Protein AF-A0A838ZTN0-F1 (afdb_monomer_lite)

Structure (mmCIF, N/CA/C/O backbone):
data_AF-A0A838ZTN0-F1
#
_entry.id   AF-A0A838ZTN0-F1
#
loop_
_atom_site.group_PDB
_atom_site.id
_atom_site.type_symbol
_atom_site.label_atom_id
_atom_site.label_alt_id
_atom_site.label_comp_id
_atom_site.label_asym_id
_atom_site.label_entity_id
_atom_site.label_seq_id
_atom_site.pdbx_PDB_ins_code
_atom_site.Cartn_x
_atom_site.Cartn_y
_atom_site.Cartn_z
_atom_site.occupancy
_atom_site.B_iso_or_equiv
_atom_site.auth_seq_id
_atom_site.auth_comp_id
_atom_site.auth_asym_id
_atom_site.auth_atom_id
_atom_site.pdbx_PDB_model_num
ATOM 1 N N . MET A 1 1 ? -24.109 1.935 -1.359 1.00 55.88 1 MET A N 1
ATOM 2 C CA . MET A 1 1 ? -22.962 1.153 -0.839 1.00 55.88 1 MET A CA 1
ATOM 3 C C . MET A 1 1 ? -22.358 1.881 0.352 1.00 55.88 1 MET A C 1
ATOM 5 O O . MET A 1 1 ? -22.238 3.098 0.289 1.00 55.88 1 MET A O 1
ATOM 9 N N . ASP A 1 2 ? -22.002 1.155 1.413 1.00 69.94 2 ASP A N 1
ATOM 10 C CA . ASP A 1 2 ? -21.529 1.717 2.686 1.00 69.94 2 ASP A CA 1
ATOM 11 C C . ASP A 1 2 ? -20.109 2.332 2.582 1.00 69.94 2 ASP A C 1
ATOM 13 O O . ASP A 1 2 ? -19.231 1.849 1.853 1.00 69.94 2 ASP A O 1
ATOM 17 N N . LYS A 1 3 ? -19.876 3.422 3.319 1.00 66.94 3 LYS A N 1
ATOM 18 C CA . LYS A 1 3 ? -18.588 4.122 3.455 1.00 66.94 3 LYS A CA 1
ATOM 19 C C . LYS A 1 3 ? -17.537 3.223 4.120 1.00 66.94 3 LYS A C 1
ATOM 21 O O . LYS A 1 3 ? -16.358 3.314 3.775 1.00 66.94 3 LYS A O 1
ATOM 26 N N . THR A 1 4 ? -17.968 2.318 4.998 1.00 78.81 4 THR A N 1
ATOM 27 C CA . THR A 1 4 ? -17.120 1.329 5.686 1.00 78.81 4 THR A CA 1
ATOM 28 C C . THR A 1 4 ? -16.454 0.364 4.707 1.00 78.81 4 THR A C 1
ATOM 30 O O . THR A 1 4 ? -15.251 0.125 4.795 1.00 78.81 4 THR A O 1
ATOM 33 N N . TYR A 1 5 ? -17.208 -0.118 3.714 1.00 82.12 5 TYR A N 1
ATOM 34 C CA . TYR A 1 5 ? -16.718 -1.058 2.703 1.00 82.12 5 TYR A CA 1
ATOM 35 C C . TYR A 1 5 ? -15.591 -0.460 1.848 1.00 82.12 5 TYR A C 1
ATOM 37 O O . TYR A 1 5 ? -14.536 -1.065 1.663 1.00 82.12 5 TYR A O 1
ATOM 45 N N . HIS A 1 6 ? -15.768 0.780 1.386 1.00 82.81 6 HIS A N 1
ATOM 46 C CA . HIS A 1 6 ? -14.744 1.470 0.598 1.00 82.81 6 HIS A CA 1
ATOM 47 C C . HIS A 1 6 ? -13.464 1.721 1.401 1.00 82.81 6 HIS A C 1
ATOM 49 O O . HIS A 1 6 ? -12.368 1.567 0.867 1.00 82.81 6 HIS A O 1
ATOM 55 N N . ASN A 1 7 ? -13.601 2.074 2.681 1.00 87.94 7 ASN A N 1
ATOM 56 C CA . ASN A 1 7 ? -12.460 2.277 3.569 1.00 87.94 7 ASN A CA 1
ATOM 57 C C . ASN A 1 7 ? -11.675 0.973 3.787 1.00 87.94 7 ASN A C 1
ATOM 59 O O . ASN A 1 7 ? -10.447 0.980 3.770 1.00 87.94 7 ASN A O 1
ATOM 63 N N . HIS A 1 8 ? -12.376 -0.154 3.926 1.00 92.06 8 HIS A N 1
ATOM 64 C CA . HIS A 1 8 ? -11.753 -1.469 4.052 1.00 92.06 8 HIS A CA 1
ATOM 65 C C . HIS A 1 8 ? -10.897 -1.806 2.817 1.00 92.06 8 HIS A C 1
ATOM 67 O O . HIS A 1 8 ? -9.727 -2.162 2.956 1.00 92.06 8 HIS A O 1
ATOM 73 N N . ILE A 1 9 ? -11.426 -1.597 1.605 1.00 94.06 9 ILE A N 1
ATOM 74 C CA . ILE A 1 9 ? -10.667 -1.797 0.358 1.00 94.06 9 ILE A CA 1
ATOM 75 C C . ILE A 1 9 ? -9.417 -0.910 0.321 1.00 94.06 9 ILE A C 1
ATOM 77 O O . ILE A 1 9 ? -8.335 -1.399 -0.000 1.00 94.06 9 ILE A O 1
ATOM 81 N N . GLN A 1 10 ? -9.544 0.375 0.668 1.00 94.62 10 GLN A N 1
ATOM 82 C CA . GLN A 1 10 ? -8.412 1.311 0.676 1.00 94.62 10 GLN A CA 1
ATOM 83 C C . GLN A 1 10 ? -7.310 0.881 1.647 1.00 94.62 10 GLN A C 1
ATOM 85 O O . GLN A 1 10 ? -6.129 0.978 1.317 1.00 94.62 10 GLN A O 1
ATOM 90 N N . ILE A 1 11 ? -7.685 0.388 2.829 1.00 96.75 11 ILE A N 1
ATOM 91 C CA . ILE A 1 11 ? -6.730 -0.116 3.818 1.00 96.75 11 ILE A CA 1
ATOM 92 C C . ILE A 1 11 ? -6.005 -1.346 3.277 1.00 96.75 11 ILE A C 1
ATOM 94 O O . ILE A 1 11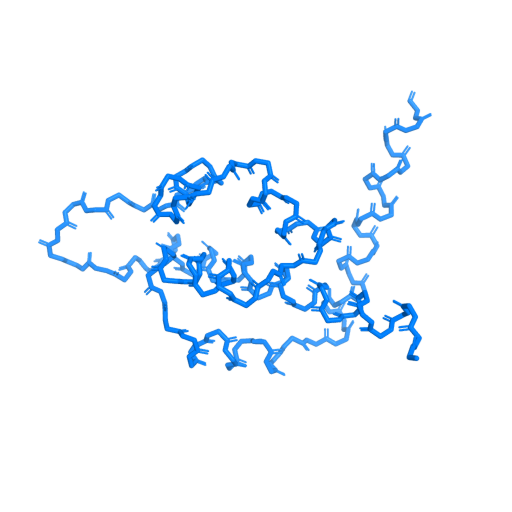 ? -4.777 -1.385 3.342 1.00 96.75 11 ILE A O 1
ATOM 98 N N . LYS A 1 12 ? -6.725 -2.306 2.683 1.00 97.38 12 LYS A N 1
ATOM 99 C CA . LYS A 1 12 ? -6.091 -3.478 2.064 1.00 97.38 12 LYS A CA 1
ATOM 100 C C . LYS A 1 12 ? -5.096 -3.071 0.978 1.00 97.38 12 LYS A C 1
ATOM 102 O O . LYS A 1 12 ? -3.963 -3.531 1.013 1.00 97.38 12 LYS A O 1
ATOM 107 N N . VAL A 1 13 ? -5.471 -2.146 0.087 1.00 97.56 13 VAL A N 1
ATOM 108 C CA . VAL A 1 13 ? -4.556 -1.603 -0.936 1.00 97.56 13 VAL A CA 1
ATOM 109 C C . VAL A 1 13 ? -3.302 -1.009 -0.288 1.00 97.56 13 VAL A C 1
ATOM 111 O O . VAL A 1 13 ? -2.188 -1.347 -0.681 1.00 97.56 13 VAL A O 1
ATOM 114 N N . ALA A 1 14 ? -3.460 -0.165 0.734 1.00 97.31 14 ALA A N 1
ATOM 115 C CA . ALA A 1 14 ? -2.331 0.454 1.423 1.00 97.31 14 ALA A CA 1
ATOM 116 C C . ALA A 1 14 ? -1.412 -0.577 2.103 1.00 97.31 14 ALA A C 1
ATOM 118 O O . ALA A 1 14 ? -0.190 -0.428 2.062 1.00 97.31 14 ALA A O 1
ATOM 119 N N . ILE A 1 15 ? -1.976 -1.622 2.715 1.00 98.00 15 ILE A N 1
ATOM 120 C CA . ILE A 1 15 ? -1.211 -2.719 3.327 1.00 98.00 15 ILE A CA 1
ATOM 121 C C . ILE A 1 15 ? -0.436 -3.487 2.254 1.00 98.00 15 ILE A C 1
ATOM 123 O O . ILE A 1 15 ? 0.772 -3.670 2.404 1.00 98.00 15 ILE A O 1
ATOM 127 N N . THR A 1 16 ? -1.088 -3.878 1.159 1.00 98.12 16 THR A N 1
ATOM 128 C CA . THR A 1 16 ? -0.448 -4.598 0.050 1.00 98.12 16 THR A CA 1
ATOM 129 C C . THR A 1 16 ? 0.730 -3.815 -0.519 1.00 98.12 16 THR A C 1
ATOM 131 O O . THR A 1 16 ? 1.825 -4.356 -0.638 1.00 98.12 16 THR A O 1
ATOM 134 N N . LEU A 1 17 ? 0.552 -2.520 -0.788 1.00 96.62 17 LEU A N 1
ATOM 135 C CA . LEU A 1 17 ? 1.630 -1.670 -1.301 1.00 96.62 17 LEU A CA 1
ATOM 136 C C . LEU A 1 17 ? 2.800 -1.541 -0.315 1.00 96.62 17 LEU A C 1
ATOM 138 O O . LEU A 1 17 ? 3.957 -1.509 -0.731 1.00 96.62 17 LEU A O 1
ATOM 142 N N . LYS A 1 18 ? 2.531 -1.510 0.997 1.00 95.25 18 LYS A N 1
ATOM 143 C CA . LYS A 1 18 ? 3.588 -1.528 2.022 1.00 95.25 18 LYS A CA 1
ATOM 144 C C . LYS A 1 18 ? 4.353 -2.849 2.053 1.00 95.25 18 LYS A C 1
ATOM 146 O O . LYS A 1 18 ? 5.567 -2.811 2.242 1.00 95.25 18 LYS A O 1
ATOM 151 N N . LYS A 1 19 ? 3.670 -3.984 1.868 1.00 95.44 19 LYS A N 1
ATOM 152 C CA . LYS A 1 19 ? 4.305 -5.308 1.777 1.00 95.44 19 LYS A CA 1
ATOM 153 C C . LYS A 1 19 ? 5.199 -5.402 0.543 1.00 95.44 19 LYS A C 1
ATOM 155 O O . LYS A 1 19 ? 6.384 -5.659 0.704 1.00 95.44 19 LYS A O 1
ATOM 160 N N . LEU A 1 20 ? 4.685 -5.035 -0.633 1.00 93.75 20 LEU A N 1
ATOM 161 C CA . LEU A 1 20 ? 5.464 -4.971 -1.877 1.00 93.75 20 LEU A CA 1
ATOM 162 C C . LEU A 1 20 ? 6.694 -4.062 -1.743 1.00 93.75 20 LEU A C 1
ATOM 164 O O . LEU A 1 20 ? 7.798 -4.430 -2.129 1.00 93.75 20 LEU A O 1
ATOM 168 N N . LEU A 1 21 ? 6.541 -2.887 -1.125 1.00 92.00 21 LEU A N 1
ATOM 169 C CA . LEU A 1 21 ? 7.675 -2.004 -0.843 1.00 92.00 21 LEU A CA 1
ATOM 170 C C . LEU A 1 21 ? 8.693 -2.639 0.120 1.00 92.00 21 LEU A C 1
ATOM 172 O O . LEU A 1 21 ? 9.888 -2.377 0.008 1.00 92.00 21 LEU A O 1
ATOM 176 N N . SER A 1 22 ? 8.242 -3.432 1.093 1.00 89.38 22 SER A N 1
ATOM 177 C CA . SER A 1 22 ? 9.137 -4.167 1.991 1.00 89.38 22 SER A CA 1
ATOM 178 C C . SER A 1 22 ? 9.884 -5.277 1.253 1.00 89.38 22 SER A C 1
ATOM 180 O O . SER A 1 22 ? 11.084 -5.424 1.458 1.00 89.38 22 SER A O 1
ATOM 182 N N . GLU A 1 23 ? 9.204 -6.004 0.369 1.00 85.69 23 GLU A N 1
ATOM 183 C CA . GLU A 1 23 ? 9.793 -7.069 -0.449 1.00 85.69 23 GLU A CA 1
ATOM 184 C C . GLU A 1 23 ? 10.802 -6.520 -1.460 1.00 85.69 23 GLU A C 1
ATOM 186 O O . GLU A 1 23 ? 11.906 -7.046 -1.556 1.00 85.69 23 GLU A O 1
ATOM 191 N N . ASN A 1 24 ? 10.505 -5.396 -2.123 1.00 80.50 24 ASN A N 1
ATOM 192 C CA . ASN A 1 24 ? 11.463 -4.716 -3.006 1.00 80.50 24 ASN A CA 1
ATOM 193 C C . ASN A 1 24 ? 12.763 -4.338 -2.268 1.00 80.50 24 ASN A C 1
ATOM 195 O O . ASN A 1 24 ? 13.846 -4.362 -2.850 1.00 80.50 24 ASN A O 1
ATOM 199 N N . LYS A 1 25 ? 12.672 -4.002 -0.972 1.00 71.75 25 LYS A N 1
ATOM 200 C CA . LYS A 1 25 ? 13.841 -3.651 -0.150 1.00 71.75 25 LYS A CA 1
ATOM 201 C C . LYS A 1 25 ? 14.702 -4.856 0.212 1.00 71.75 25 LYS A C 1
ATOM 203 O O . LYS A 1 25 ? 15.903 -4.668 0.399 1.00 71.75 25 LYS A O 1
ATOM 208 N N . THR A 1 26 ? 14.112 -6.040 0.369 1.00 68.50 26 THR A N 1
ATOM 209 C CA . THR A 1 26 ? 14.830 -7.262 0.766 1.00 68.50 26 THR A CA 1
ATOM 210 C C . THR A 1 26 ? 15.289 -8.083 -0.436 1.00 68.50 26 THR A C 1
ATOM 212 O O . THR A 1 26 ? 16.343 -8.710 -0.370 1.00 68.50 26 THR A O 1
ATOM 215 N N . HIS A 1 27 ? 14.543 -8.038 -1.541 1.00 65.25 27 HIS A N 1
ATOM 216 C CA . HIS A 1 27 ? 14.800 -8.776 -2.775 1.00 65.25 27 HIS A CA 1
ATOM 217 C C . HIS A 1 27 ? 14.513 -7.872 -3.987 1.00 65.25 27 HIS A C 1
ATOM 219 O O . HIS A 1 27 ? 13.397 -7.873 -4.508 1.00 65.25 27 HIS A O 1
ATOM 225 N N . PRO A 1 28 ? 15.486 -7.060 -4.438 1.00 61.34 28 PRO A N 1
ATOM 226 C CA . PRO A 1 28 ? 15.286 -6.210 -5.603 1.00 61.34 28 PRO A CA 1
ATOM 227 C C . PRO A 1 28 ? 15.071 -7.070 -6.855 1.00 61.34 28 PRO A C 1
ATOM 229 O O . PRO A 1 28 ? 15.953 -7.818 -7.278 1.00 61.34 28 PRO A O 1
ATOM 232 N N . VAL A 1 29 ? 13.884 -6.959 -7.451 1.00 56.38 29 VAL A N 1
ATOM 233 C CA . VAL A 1 29 ? 13.518 -7.620 -8.710 1.00 56.38 29 VAL A CA 1
ATOM 234 C C . VAL A 1 29 ? 14.159 -6.840 -9.862 1.00 56.38 29 VAL A C 1
ATOM 236 O O . VAL A 1 29 ? 13.504 -5.996 -10.456 1.00 56.38 29 VAL A O 1
ATOM 239 N N . ASN A 1 30 ? 15.469 -7.012 -10.080 1.00 53.25 30 ASN A N 1
ATOM 240 C CA . ASN A 1 30 ? 16.214 -6.737 -11.326 1.00 53.25 30 ASN A CA 1
ATOM 241 C C . ASN A 1 30 ? 17.719 -6.873 -11.052 1.00 53.25 30 ASN A C 1
ATOM 243 O O . ASN A 1 30 ? 18.366 -5.951 -10.566 1.00 53.25 30 ASN A O 1
ATOM 247 N N . THR A 1 31 ? 18.285 -8.041 -11.354 1.00 51.09 31 THR A N 1
ATOM 248 C CA . THR A 1 31 ? 19.670 -8.397 -11.005 1.00 51.09 31 THR A CA 1
ATOM 249 C C . THR A 1 31 ? 20.723 -8.024 -12.052 1.00 51.09 31 THR A C 1
ATOM 251 O O . THR A 1 31 ? 21.872 -8.400 -11.864 1.00 51.09 31 THR A O 1
ATOM 254 N N . ASN A 1 32 ? 20.390 -7.287 -13.121 1.00 49.09 32 ASN A N 1
ATOM 255 C CA . ASN A 1 32 ? 21.347 -7.019 -14.213 1.00 49.09 32 ASN A CA 1
ATOM 256 C C . ASN A 1 32 ? 21.558 -5.543 -14.588 1.00 49.09 32 ASN A C 1
ATOM 258 O O . ASN A 1 32 ? 22.451 -5.268 -15.377 1.00 49.09 32 ASN A O 1
ATOM 262 N N . ASP A 1 33 ? 20.817 -4.602 -14.003 1.00 44.97 33 ASP A N 1
ATOM 263 C CA . ASP A 1 33 ? 21.095 -3.168 -14.126 1.00 44.97 33 ASP A CA 1
ATOM 264 C C . ASP A 1 33 ? 21.108 -2.579 -12.716 1.00 44.97 33 ASP A C 1
ATOM 266 O O . ASP A 1 33 ? 20.253 -2.922 -11.901 1.00 44.97 33 ASP A O 1
ATOM 270 N N . GLU A 1 34 ? 22.015 -1.649 -12.433 1.00 45.75 34 GLU A N 1
ATOM 271 C CA . GLU A 1 34 ? 22.057 -0.816 -11.222 1.00 45.75 34 GLU A CA 1
ATOM 272 C C . GLU A 1 34 ? 20.831 0.124 -11.100 1.00 45.75 34 GLU A C 1
ATOM 274 O O . GLU A 1 34 ? 20.948 1.313 -10.808 1.00 45.75 34 GLU A O 1
ATOM 279 N N . LYS A 1 35 ? 19.612 -0.370 -11.326 1.00 47.09 35 LYS A N 1
ATOM 280 C CA . LYS A 1 35 ? 18.370 0.389 -11.174 1.00 47.09 35 LYS A CA 1
ATOM 281 C C . LYS A 1 35 ? 17.898 0.294 -9.733 1.00 47.09 35 LYS A C 1
ATOM 283 O O . LYS A 1 35 ? 17.002 -0.455 -9.366 1.00 47.09 35 LYS A O 1
ATOM 288 N N . GLU A 1 36 ? 18.623 1.055 -8.924 1.00 53.31 36 GLU A N 1
ATOM 289 C CA . GLU A 1 36 ? 18.188 1.772 -7.734 1.00 53.31 36 GLU A CA 1
ATOM 290 C C . GLU A 1 36 ? 16.947 1.204 -7.016 1.00 53.31 36 GLU A C 1
ATOM 292 O O . GLU A 1 36 ? 15.808 1.488 -7.378 1.00 53.31 36 GLU A O 1
ATOM 297 N N . VAL A 1 37 ? 17.168 0.477 -5.914 1.00 57.34 37 VAL A N 1
ATOM 298 C CA . VAL A 1 37 ? 16.098 0.091 -4.977 1.00 57.34 37 VAL A CA 1
ATOM 299 C C . VAL A 1 37 ? 15.222 1.317 -4.684 1.00 57.34 37 VAL A C 1
ATOM 301 O O . VAL A 1 37 ? 15.715 2.340 -4.177 1.00 57.34 37 VAL A O 1
ATOM 304 N N . LEU A 1 38 ? 13.920 1.232 -4.975 1.00 60.97 38 LEU A N 1
ATOM 305 C CA . LEU A 1 38 ? 12.975 2.323 -4.735 1.00 60.97 38 LEU A CA 1
ATOM 306 C C . LEU A 1 38 ? 12.664 2.396 -3.238 1.00 60.97 38 LEU A C 1
ATOM 308 O O . LEU A 1 38 ? 11.649 1.922 -2.736 1.00 60.97 38 LEU A O 1
ATOM 312 N N . LYS A 1 39 ? 13.586 2.993 -2.481 1.00 65.06 39 LYS A N 1
ATOM 313 C CA . LYS A 1 39 ? 13.528 3.012 -1.011 1.00 65.06 39 LYS A CA 1
ATOM 314 C C . LYS A 1 39 ? 12.567 4.063 -0.441 1.00 65.06 39 LYS A C 1
ATOM 316 O O . LYS A 1 39 ? 12.278 4.011 0.756 1.00 65.06 39 LYS A O 1
ATOM 321 N N . SER A 1 40 ? 12.086 5.014 -1.248 1.00 81.19 40 SER A N 1
ATOM 322 C CA . SER A 1 40 ? 11.292 6.160 -0.782 1.00 81.19 40 SER A CA 1
ATOM 323 C C . SER A 1 40 ? 10.071 6.442 -1.662 1.00 81.19 40 SER A C 1
ATOM 325 O O . SER A 1 40 ? 10.063 6.147 -2.854 1.00 81.19 40 SER A O 1
ATOM 327 N N . TYR A 1 41 ? 9.050 7.086 -1.082 1.00 90.31 41 TYR A N 1
ATOM 328 C CA . TYR A 1 41 ? 7.866 7.540 -1.825 1.00 90.31 41 TYR A CA 1
ATOM 329 C C . TYR A 1 41 ? 8.198 8.531 -2.944 1.00 90.31 41 TYR A C 1
ATOM 331 O O . TYR A 1 41 ? 7.441 8.620 -3.898 1.00 90.31 41 TYR A O 1
ATOM 339 N N . GLU A 1 42 ? 9.317 9.256 -2.839 1.00 90.56 42 GLU A N 1
ATOM 340 C CA . GLU A 1 42 ? 9.810 10.131 -3.910 1.00 90.56 42 GLU A CA 1
ATOM 341 C C . GLU A 1 42 ? 10.218 9.317 -5.138 1.00 90.56 42 GLU A C 1
ATOM 343 O O . GLU A 1 42 ? 9.759 9.583 -6.239 1.00 90.56 42 GLU A O 1
ATOM 348 N N . LYS A 1 43 ? 11.024 8.271 -4.938 1.00 89.00 43 LYS A N 1
ATOM 349 C CA . LYS A 1 43 ? 11.507 7.429 -6.035 1.00 89.00 43 LYS A CA 1
ATOM 350 C C . LYS A 1 43 ? 10.369 6.679 -6.725 1.00 89.00 43 LYS A C 1
ATOM 352 O O . LYS A 1 43 ? 10.330 6.622 -7.946 1.00 89.00 43 LYS A O 1
ATOM 357 N N . ILE A 1 44 ? 9.407 6.177 -5.946 1.00 91.75 44 ILE A N 1
ATOM 358 C CA . ILE A 1 44 ? 8.182 5.562 -6.484 1.00 91.75 44 ILE A CA 1
ATOM 359 C C . ILE A 1 44 ? 7.380 6.586 -7.290 1.00 91.75 44 ILE A C 1
ATOM 361 O O . ILE A 1 44 ? 6.882 6.264 -8.359 1.00 91.75 44 ILE A O 1
ATOM 365 N N . ALA A 1 45 ? 7.252 7.814 -6.785 1.00 93.19 45 ALA A N 1
ATOM 366 C CA . ALA A 1 45 ? 6.520 8.871 -7.468 1.00 93.19 45 ALA A CA 1
ATOM 367 C C . ALA A 1 45 ? 7.160 9.228 -8.815 1.00 93.19 45 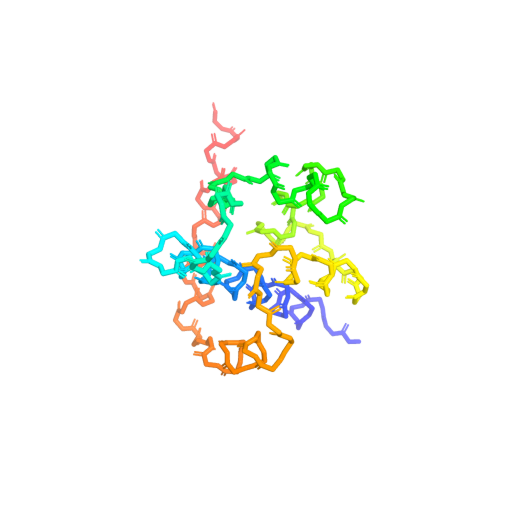ALA A C 1
ATOM 369 O O . ALA A 1 45 ? 6.446 9.305 -9.806 1.00 93.19 45 ALA A O 1
ATOM 370 N N . ILE A 1 46 ? 8.488 9.357 -8.864 1.00 92.94 46 ILE A N 1
ATOM 371 C CA . ILE A 1 46 ? 9.232 9.599 -10.108 1.00 92.94 46 ILE A CA 1
ATOM 372 C C . ILE A 1 46 ? 9.036 8.438 -11.091 1.00 92.94 46 ILE A C 1
ATOM 374 O O . ILE A 1 46 ? 8.682 8.670 -12.241 1.00 92.94 46 ILE A O 1
ATOM 378 N N . ALA A 1 47 ? 9.217 7.193 -10.640 1.00 90.56 47 ALA A N 1
ATOM 379 C CA . ALA A 1 47 ? 9.095 6.014 -11.498 1.00 90.56 47 ALA A CA 1
ATOM 380 C C . ALA A 1 47 ? 7.663 5.780 -12.017 1.00 90.56 47 ALA A C 1
ATOM 382 O O . ALA A 1 47 ? 7.489 5.265 -13.115 1.00 90.56 47 ALA A O 1
ATOM 383 N N . ALA A 1 48 ? 6.645 6.165 -11.243 1.00 92.75 48 ALA A N 1
ATOM 384 C CA . ALA A 1 48 ? 5.236 6.023 -11.609 1.00 92.75 48 ALA A CA 1
ATOM 385 C C . ALA A 1 48 ? 4.649 7.254 -12.331 1.00 92.75 48 ALA A C 1
ATOM 387 O O . ALA A 1 48 ? 3.452 7.253 -12.616 1.00 92.75 48 ALA A O 1
ATOM 388 N N . ASP A 1 49 ? 5.443 8.307 -12.567 1.00 94.44 49 ASP A N 1
ATOM 389 C CA . ASP A 1 49 ? 4.987 9.619 -13.058 1.00 94.44 49 ASP A CA 1
ATOM 390 C C . ASP A 1 49 ? 3.820 10.205 -12.229 1.00 94.44 49 ASP A C 1
ATOM 392 O O . ASP A 1 49 ? 2.755 10.595 -12.712 1.00 94.44 49 ASP A O 1
ATOM 396 N N . LEU A 1 50 ? 4.000 10.219 -10.906 1.00 95.25 50 LEU A N 1
ATOM 397 C CA . LEU A 1 50 ? 3.021 10.695 -9.933 1.00 95.25 50 LEU A CA 1
ATOM 398 C C . LEU A 1 50 ? 3.598 11.798 -9.049 1.00 95.25 50 LEU A C 1
ATOM 400 O O . LEU A 1 50 ? 4.799 11.931 -8.839 1.00 95.25 50 LEU A O 1
ATOM 404 N N . ARG A 1 51 ? 2.708 12.557 -8.405 1.00 95.81 51 ARG A N 1
ATOM 405 C CA . ARG A 1 51 ? 3.105 13.420 -7.288 1.00 95.81 51 ARG A CA 1
ATOM 406 C C . ARG A 1 51 ? 3.382 12.562 -6.056 1.00 95.81 51 ARG A C 1
ATOM 408 O O . ARG A 1 51 ? 2.556 11.731 -5.674 1.00 95.81 51 ARG A O 1
ATOM 415 N N . LYS A 1 52 ? 4.462 12.854 -5.330 1.00 94.56 52 LYS A N 1
ATOM 416 C CA . LYS A 1 52 ? 4.768 12.206 -4.041 1.00 94.56 52 LYS A CA 1
ATOM 417 C C . LYS A 1 52 ? 3.625 12.260 -3.033 1.00 94.56 52 LYS A C 1
ATOM 419 O O . LYS A 1 52 ? 3.411 11.294 -2.306 1.00 94.56 52 LYS A O 1
ATOM 424 N N . ALA A 1 53 ? 2.882 13.368 -2.989 1.00 94.81 53 ALA A N 1
ATOM 425 C CA . ALA A 1 53 ? 1.714 13.496 -2.121 1.00 94.81 53 ALA A CA 1
ATOM 426 C C . ALA A 1 53 ? 0.660 12.419 -2.428 1.00 94.81 53 ALA A C 1
ATOM 428 O O . ALA A 1 53 ? 0.152 11.786 -1.509 1.00 94.81 53 ALA A O 1
ATOM 429 N N . THR A 1 54 ? 0.413 12.141 -3.713 1.00 95.75 54 THR A N 1
ATOM 430 C CA . THR A 1 54 ? -0.506 11.088 -4.161 1.00 95.75 54 THR A CA 1
ATOM 431 C C . THR A 1 54 ? -0.033 9.709 -3.713 1.00 95.75 54 THR A C 1
ATOM 433 O O . THR A 1 54 ? -0.820 8.961 -3.135 1.00 95.75 54 THR A O 1
ATOM 436 N N . VAL A 1 55 ? 1.251 9.390 -3.907 1.00 95.56 55 VAL A N 1
ATOM 437 C CA . VAL A 1 55 ? 1.838 8.123 -3.436 1.00 95.56 55 VAL A CA 1
ATOM 438 C C . VAL A 1 55 ? 1.690 8.003 -1.920 1.00 95.56 55 VAL A C 1
ATOM 440 O O . VAL A 1 55 ? 1.160 7.012 -1.422 1.00 95.56 55 VAL A O 1
ATOM 443 N N . ASN A 1 56 ? 2.076 9.039 -1.175 1.00 95.06 56 ASN A N 1
ATOM 444 C CA . ASN A 1 56 ? 1.948 9.057 0.277 1.00 95.06 56 ASN A CA 1
ATOM 445 C C . ASN A 1 56 ? 0.494 8.860 0.733 1.00 95.06 56 ASN A C 1
ATOM 447 O O . ASN A 1 56 ? 0.245 8.093 1.661 1.00 95.06 56 ASN A O 1
ATOM 451 N N . ASP A 1 57 ? -0.472 9.517 0.099 1.00 95.69 57 ASP A N 1
ATOM 452 C CA . ASP A 1 57 ? -1.878 9.389 0.473 1.00 95.69 57 ASP A CA 1
ATOM 453 C C . ASP A 1 57 ? -2.436 7.993 0.207 1.00 95.69 57 ASP A C 1
ATOM 455 O O . ASP A 1 57 ? -3.166 7.465 1.049 1.00 95.69 57 ASP A O 1
ATOM 459 N N . ILE A 1 58 ? -2.049 7.360 -0.899 1.00 96.38 58 ILE A N 1
ATOM 460 C CA . ILE A 1 58 ? -2.447 5.983 -1.214 1.00 96.38 58 ILE A CA 1
ATOM 461 C C . ILE A 1 58 ? -1.837 5.010 -0.197 1.00 96.38 58 ILE A C 1
ATOM 463 O O . ILE A 1 58 ? -2.562 4.221 0.408 1.00 96.38 58 ILE A O 1
ATOM 467 N N . PHE A 1 59 ? -0.535 5.124 0.089 1.00 95.56 59 PHE A N 1
ATOM 468 C CA . PHE A 1 59 ? 0.148 4.291 1.089 1.00 95.56 59 PHE A CA 1
ATOM 469 C C . PHE A 1 59 ? -0.377 4.499 2.521 1.00 95.56 59 PHE A C 1
ATOM 471 O O . PHE A 1 59 ? -0.136 3.669 3.398 1.00 95.56 59 PHE A O 1
ATOM 478 N N . ASN A 1 60 ? -1.098 5.588 2.795 1.00 94.31 60 ASN A N 1
ATOM 479 C CA . ASN A 1 60 ? -1.733 5.843 4.091 1.00 94.31 60 ASN A CA 1
ATOM 480 C C . ASN A 1 60 ? -3.265 5.684 4.067 1.00 94.31 60 ASN A C 1
ATOM 482 O O . ASN A 1 60 ? -3.922 5.988 5.066 1.00 94.31 60 ASN A O 1
ATOM 486 N N . ALA A 1 61 ? -3.839 5.191 2.964 1.00 94.75 61 ALA A N 1
ATOM 487 C CA . ALA A 1 61 ? -5.285 5.068 2.774 1.00 94.75 61 ALA A CA 1
ATOM 488 C C . ALA A 1 61 ? -6.042 6.385 3.067 1.00 94.75 61 ALA A C 1
ATOM 490 O O . ALA A 1 61 ? -7.081 6.395 3.730 1.00 94.75 61 ALA A O 1
ATOM 491 N N . ASN A 1 62 ? -5.492 7.522 2.635 1.00 92.88 62 ASN A N 1
ATOM 492 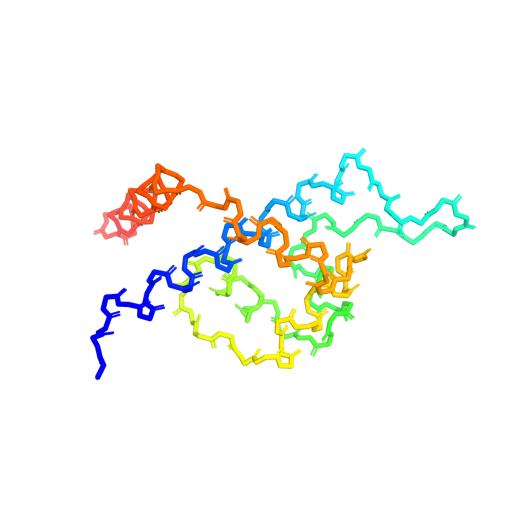C CA . ASN A 1 62 ? -6.121 8.843 2.758 1.00 92.88 62 ASN A CA 1
ATOM 493 C C . ASN A 1 62 ? -7.001 9.176 1.551 1.00 92.88 62 ASN A C 1
ATOM 495 O O . ASN A 1 62 ? -7.954 9.941 1.674 1.00 92.88 62 ASN A O 1
ATOM 499 N N . THR A 1 63 ? -6.699 8.598 0.389 1.00 91.62 63 THR A N 1
ATOM 500 C CA . THR A 1 63 ? -7.412 8.851 -0.866 1.00 91.62 63 THR A CA 1
ATOM 501 C C . THR A 1 63 ? -7.766 7.543 -1.565 1.00 91.62 63 THR A C 1
ATOM 503 O O . THR A 1 63 ? -7.238 6.473 -1.256 1.00 91.62 63 THR A O 1
ATOM 506 N N . LYS A 1 64 ? -8.746 7.594 -2.471 1.00 89.94 64 LYS A N 1
ATOM 507 C CA . LYS A 1 64 ? -9.083 6.459 -3.338 1.00 89.94 64 LYS A CA 1
ATOM 508 C C . LYS A 1 64 ? -8.135 6.489 -4.533 1.00 89.94 64 LYS A C 1
ATOM 510 O O . LYS A 1 64 ? -8.112 7.487 -5.251 1.00 89.94 64 LYS A O 1
ATOM 515 N N . SER A 1 65 ? -7.379 5.418 -4.760 1.00 89.12 65 SER A N 1
ATOM 516 C CA . SER A 1 65 ? -6.576 5.290 -5.978 1.00 89.12 65 SER A CA 1
ATOM 517 C C . SER A 1 65 ? -7.473 4.936 -7.161 1.00 89.12 65 SER A C 1
ATOM 519 O O . SER A 1 65 ? -8.335 4.061 -7.057 1.00 89.12 65 SER A O 1
ATOM 521 N N . ARG A 1 66 ? -7.243 5.571 -8.312 1.00 94.00 66 ARG A N 1
ATOM 522 C CA . ARG A 1 66 ? -7.760 5.056 -9.586 1.00 94.00 66 ARG A CA 1
ATOM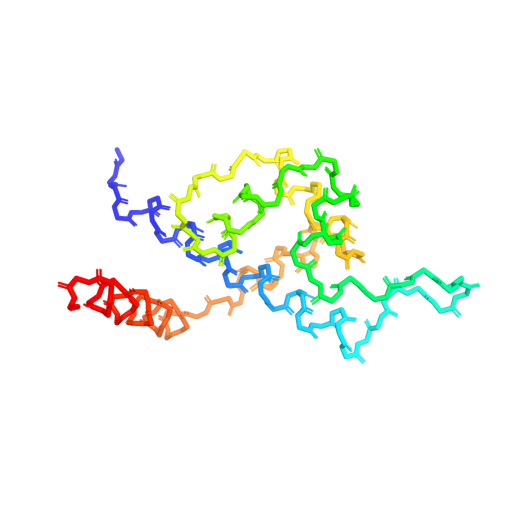 523 C C . ARG A 1 66 ? -6.965 3.809 -9.972 1.00 94.00 66 ARG A C 1
ATOM 525 O O . ARG A 1 66 ? -5.803 3.690 -9.590 1.00 94.00 66 ARG A O 1
ATOM 532 N N . ILE A 1 67 ? -7.567 2.912 -10.751 1.00 94.06 67 ILE A N 1
ATOM 533 C CA . ILE A 1 67 ? -6.913 1.661 -11.162 1.00 94.06 67 ILE A CA 1
ATOM 534 C C . ILE A 1 67 ? -5.594 1.912 -11.907 1.00 94.06 67 ILE A C 1
ATOM 536 O O . ILE A 1 67 ? -4.595 1.284 -11.587 1.00 94.06 67 ILE A O 1
ATOM 540 N N . ILE A 1 68 ? -5.556 2.911 -12.796 1.00 96.50 68 ILE A N 1
ATOM 541 C CA . ILE A 1 68 ? -4.343 3.305 -13.532 1.00 96.50 68 ILE A CA 1
ATOM 542 C C . ILE A 1 68 ? -3.224 3.719 -12.565 1.00 96.50 68 ILE A C 1
ATOM 544 O O . ILE A 1 68 ? -2.088 3.291 -12.708 1.00 96.50 68 ILE A O 1
ATOM 548 N N . THR A 1 69 ? -3.552 4.504 -11.534 1.00 96.31 69 THR A N 1
ATOM 549 C CA . THR A 1 69 ? -2.586 4.929 -10.510 1.00 96.31 69 THR A CA 1
ATOM 550 C C . THR A 1 69 ? -2.064 3.749 -9.695 1.00 96.31 69 THR A C 1
ATOM 552 O O . THR A 1 69 ? -0.887 3.714 -9.355 1.00 96.31 69 THR A O 1
ATOM 555 N N . LEU A 1 70 ? -2.932 2.790 -9.366 1.00 96.81 70 LEU A N 1
ATOM 556 C CA . LEU A 1 70 ? -2.529 1.588 -8.644 1.00 96.81 70 LEU A CA 1
ATOM 557 C C . LEU A 1 70 ? -1.562 0.739 -9.480 1.00 96.81 70 LEU A C 1
ATOM 559 O O . LEU A 1 70 ? -0.516 0.361 -8.964 1.00 96.81 70 LEU A O 1
ATOM 563 N N . ILE A 1 71 ? -1.888 0.502 -10.755 1.00 97.25 71 ILE A N 1
ATOM 564 C CA . ILE A 1 71 ? -1.040 -0.245 -11.695 1.00 97.25 71 ILE A CA 1
ATOM 565 C C . ILE A 1 71 ? 0.330 0.427 -11.822 1.00 97.25 71 ILE A C 1
ATOM 567 O O . ILE A 1 71 ? 1.339 -0.232 -11.601 1.00 97.25 71 ILE A O 1
ATOM 571 N N . ALA A 1 72 ? 0.367 1.745 -12.047 1.00 96.19 72 ALA A N 1
ATOM 572 C CA . ALA A 1 72 ? 1.620 2.493 -12.165 1.00 96.19 72 ALA A CA 1
ATOM 573 C C . ALA A 1 72 ? 2.511 2.360 -10.916 1.00 96.19 72 ALA A C 1
ATOM 575 O O . ALA A 1 72 ? 3.720 2.196 -11.030 1.00 96.19 72 ALA A O 1
ATOM 576 N N . ILE A 1 73 ? 1.925 2.386 -9.712 1.00 96.00 73 ILE A N 1
ATOM 577 C CA . ILE A 1 73 ? 2.682 2.189 -8.465 1.00 96.00 73 ILE A CA 1
ATOM 578 C C . ILE A 1 73 ? 3.213 0.753 -8.354 1.00 96.00 73 ILE A C 1
ATOM 580 O O . ILE A 1 73 ? 4.349 0.563 -7.927 1.00 96.00 73 ILE A O 1
ATOM 584 N N . VAL A 1 74 ? 2.402 -0.253 -8.692 1.00 95.81 74 VAL A N 1
ATOM 585 C CA . VAL A 1 74 ? 2.794 -1.671 -8.607 1.00 95.81 74 VAL A CA 1
ATOM 586 C C . VAL A 1 74 ? 3.926 -1.986 -9.587 1.00 95.81 74 VAL A C 1
ATOM 588 O O . VAL A 1 74 ? 4.923 -2.587 -9.185 1.00 95.81 74 VAL A O 1
ATOM 591 N N . GLU A 1 75 ? 3.819 -1.508 -10.826 1.00 93.06 75 GLU A N 1
ATOM 592 C CA . GLU A 1 75 ? 4.861 -1.664 -11.844 1.00 93.06 75 GLU A CA 1
ATOM 593 C C . GLU A 1 75 ? 6.128 -0.886 -11.486 1.00 93.06 75 GLU A C 1
ATOM 595 O O . GLU A 1 75 ? 7.225 -1.430 -11.603 1.00 93.06 75 GLU A O 1
ATOM 600 N N . ALA A 1 76 ? 5.997 0.339 -10.960 1.00 92.56 76 ALA A N 1
ATOM 601 C CA . ALA A 1 76 ? 7.140 1.099 -10.463 1.00 92.56 76 ALA A CA 1
ATOM 602 C C . ALA A 1 76 ? 7.897 0.322 -9.377 1.00 92.56 76 ALA A C 1
ATOM 604 O O . ALA A 1 76 ? 9.120 0.278 -9.400 1.00 92.56 76 ALA A O 1
ATOM 605 N N . LEU A 1 77 ? 7.194 -0.356 -8.463 1.00 91.31 77 LEU A N 1
ATOM 606 C CA . LEU A 1 77 ? 7.806 -1.217 -7.442 1.00 91.31 77 LEU A CA 1
ATOM 607 C C . LEU A 1 77 ? 8.467 -2.492 -8.005 1.00 91.31 77 LEU A C 1
ATOM 609 O O . LEU A 1 77 ? 9.096 -3.223 -7.238 1.00 91.31 77 LEU A O 1
ATOM 613 N N . GLY A 1 78 ? 8.349 -2.757 -9.308 1.00 90.12 78 GLY A N 1
ATOM 614 C CA . GLY A 1 78 ? 8.937 -3.915 -9.978 1.00 90.12 78 GLY A CA 1
ATOM 615 C C . GLY A 1 78 ? 8.101 -5.191 -9.869 1.00 90.12 78 GLY A C 1
ATOM 616 O O . GLY A 1 78 ? 8.646 -6.282 -10.017 1.00 90.12 78 GLY A O 1
ATOM 617 N N . PHE A 1 79 ? 6.798 -5.081 -9.596 1.00 92.44 79 PHE A N 1
ATOM 618 C CA . PHE A 1 79 ? 5.903 -6.232 -9.455 1.00 92.44 79 PHE A CA 1
ATOM 619 C C . PHE A 1 79 ? 4.778 -6.220 -10.488 1.00 92.44 79 PHE A C 1
ATOM 621 O O . PHE A 1 79 ? 4.437 -5.190 -11.062 1.00 92.44 79 PHE A O 1
ATOM 628 N N . SER A 1 80 ? 4.169 -7.387 -10.700 1.00 95.25 80 SER A N 1
ATOM 629 C CA . SER A 1 80 ? 2.974 -7.526 -11.531 1.00 95.25 80 SER A CA 1
ATOM 630 C C . SER A 1 80 ? 1.694 -7.401 -10.703 1.00 95.25 80 SER A C 1
ATOM 632 O O . SER A 1 80 ? 1.671 -7.631 -9.490 1.00 95.25 80 SER A O 1
ATOM 634 N N . MET A 1 81 ? 0.580 -7.115 -11.382 1.00 97.25 81 MET A N 1
ATOM 635 C CA . MET A 1 81 ? -0.740 -7.102 -10.745 1.00 97.25 81 MET A CA 1
ATOM 636 C C . MET A 1 81 ? -1.177 -8.478 -10.218 1.00 97.25 81 MET A C 1
ATOM 638 O O . MET A 1 81 ? -2.009 -8.532 -9.314 1.00 97.25 81 MET A O 1
ATOM 642 N N . ASN A 1 82 ? -0.598 -9.574 -10.724 1.00 97.62 82 ASN A N 1
ATOM 643 C CA . ASN A 1 82 ? -0.846 -10.919 -10.196 1.00 97.62 82 ASN A CA 1
ATOM 644 C C . ASN A 1 82 ? -0.279 -11.052 -8.777 1.00 97.62 82 ASN A C 1
ATOM 646 O O . ASN A 1 82 ? -1.021 -11.387 -7.857 1.00 97.62 82 ASN A O 1
ATOM 650 N N . VAL A 1 83 ? 0.989 -10.667 -8.580 1.00 95.94 83 VAL A N 1
ATOM 651 C CA . VAL A 1 83 ? 1.636 -10.656 -7.253 1.00 95.94 83 VAL A CA 1
ATOM 652 C C . VAL A 1 83 ? 0.896 -9.713 -6.303 1.00 95.94 83 VAL A C 1
ATOM 654 O O . VAL A 1 83 ? 0.621 -10.057 -5.153 1.00 95.94 83 VAL A O 1
ATOM 657 N N . PHE A 1 84 ? 0.493 -8.535 -6.792 1.00 97.56 84 PHE A N 1
ATOM 658 C CA . PHE A 1 84 ? -0.357 -7.631 -6.016 1.00 97.56 84 PHE A CA 1
ATOM 659 C C . PHE A 1 84 ? -1.650 -8.321 -5.557 1.00 97.56 84 PHE A C 1
ATOM 661 O O . PHE A 1 84 ? -2.017 -8.214 -4.387 1.00 97.56 84 PHE A O 1
ATOM 668 N N . GLY A 1 85 ? -2.341 -9.016 -6.465 1.00 97.88 85 GLY A N 1
ATOM 669 C CA . GLY A 1 85 ? -3.596 -9.712 -6.190 1.00 97.88 85 GLY A CA 1
ATOM 670 C C . GLY A 1 85 ? -3.450 -10.811 -5.139 1.00 97.88 85 GLY A C 1
ATOM 671 O O . GLY A 1 85 ? -4.272 -10.885 -4.226 1.00 97.88 85 GLY A O 1
ATOM 672 N N . GLU A 1 86 ? -2.383 -11.604 -5.217 1.00 97.94 86 GLU A N 1
ATOM 673 C CA . GLU A 1 86 ? -2.056 -12.647 -4.237 1.00 97.94 86 GLU A CA 1
ATOM 674 C C . GLU A 1 86 ? -1.868 -12.055 -2.836 1.00 97.94 86 GLU A C 1
ATOM 676 O O . GLU A 1 86 ? -2.548 -12.449 -1.884 1.00 97.94 86 GLU A O 1
ATOM 681 N N . ILE A 1 87 ? -1.020 -11.029 -2.714 1.00 98.00 87 ILE A N 1
ATOM 682 C CA . ILE A 1 87 ? -0.753 -10.372 -1.430 1.00 98.00 87 ILE A CA 1
ATOM 683 C C . ILE A 1 87 ? -2.011 -9.673 -0.906 1.00 98.00 87 ILE A C 1
ATOM 685 O O . ILE A 1 87 ? -2.297 -9.733 0.290 1.00 98.00 87 ILE A O 1
ATOM 689 N N . TYR A 1 88 ? -2.787 -9.023 -1.778 1.00 98.00 88 TYR A N 1
ATOM 690 C CA . TYR A 1 88 ? -4.065 -8.396 -1.431 1.00 98.00 88 TYR A CA 1
ATOM 691 C C . TYR A 1 88 ? -5.098 -9.408 -0.921 1.00 98.00 88 TYR A C 1
ATOM 693 O O . TYR A 1 88 ? -5.809 -9.134 0.054 1.00 98.00 88 TYR A O 1
ATOM 701 N N . GLY A 1 89 ? -5.187 -10.574 -1.560 1.00 97.75 89 GLY A N 1
ATOM 702 C CA . GLY A 1 89 ? -6.039 -11.683 -1.135 1.00 97.75 89 GLY A CA 1
ATOM 703 C C . GLY A 1 89 ? -5.650 -12.219 0.242 1.00 97.75 89 GLY A C 1
ATOM 704 O O . GLY A 1 89 ? -6.531 -12.561 1.025 1.00 97.75 89 GLY A O 1
ATOM 705 N N . ALA A 1 90 ? -4.354 -12.196 0.564 1.00 97.88 90 ALA A N 1
ATOM 706 C CA . ALA A 1 90 ? -3.798 -12.682 1.823 1.00 97.88 90 ALA A CA 1
ATOM 707 C C . ALA A 1 90 ? -3.821 -11.669 2.989 1.00 97.88 90 ALA A C 1
ATOM 709 O O . ALA A 1 90 ? -3.439 -12.026 4.103 1.00 97.88 90 ALA A O 1
ATOM 710 N N . VAL A 1 91 ? -4.236 -10.410 2.777 1.00 97.94 91 VAL A N 1
ATOM 711 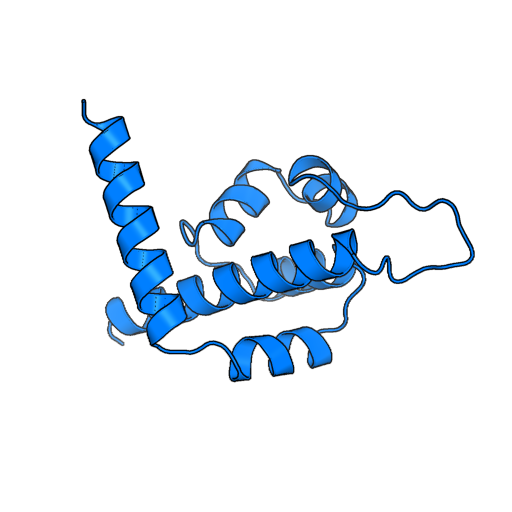C CA . VAL A 1 91 ? -4.344 -9.429 3.876 1.00 97.94 91 VAL A CA 1
ATOM 712 C C . VAL A 1 91 ? -5.426 -9.866 4.866 1.00 97.94 91 VAL A C 1
ATOM 714 O O . VAL A 1 91 ? -6.595 -10.001 4.501 1.00 97.94 91 VAL A O 1
ATOM 717 N N . THR A 1 92 ? -5.029 -10.031 6.125 1.00 96.88 92 THR A N 1
ATOM 718 C CA . THR A 1 92 ? -5.885 -10.524 7.212 1.00 96.88 92 THR A CA 1
ATOM 719 C C . THR A 1 92 ? -6.660 -9.404 7.912 1.00 96.88 92 THR A C 1
ATOM 721 O O . THR A 1 92 ? -6.218 -8.255 7.962 1.00 96.88 92 THR A O 1
ATOM 724 N N . GLU A 1 93 ? -7.782 -9.745 8.554 1.00 95.19 93 GLU A N 1
ATOM 725 C CA . GLU A 1 93 ?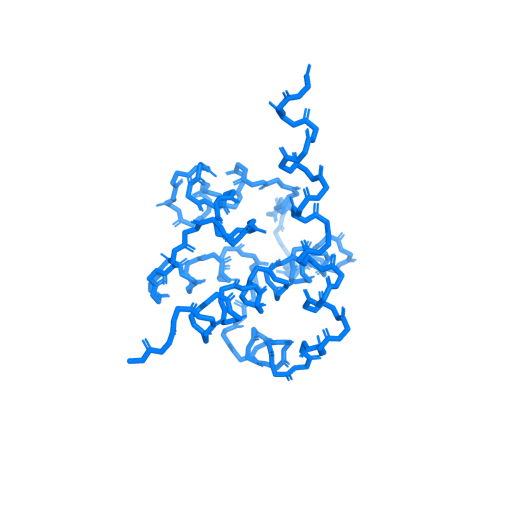 -8.549 -8.800 9.387 1.00 95.19 93 GLU A CA 1
ATOM 726 C C . GLU A 1 93 ? -7.714 -8.199 10.525 1.00 95.19 93 GLU A C 1
ATOM 728 O O . GLU A 1 93 ? -7.861 -7.024 10.862 1.00 95.19 93 GLU A O 1
ATOM 733 N N . LYS A 1 94 ? -6.780 -8.981 11.085 1.00 96.25 94 LYS A N 1
ATOM 734 C CA . LYS A 1 94 ? -5.851 -8.491 12.108 1.00 96.25 94 LYS A CA 1
ATOM 735 C C . LYS A 1 94 ? -4.993 -7.344 11.571 1.00 96.25 94 LYS A C 1
ATOM 737 O O . LYS A 1 94 ? -4.881 -6.312 12.223 1.00 96.25 94 LYS A O 1
ATOM 742 N N . GLU A 1 95 ? -4.417 -7.494 10.381 1.00 97.12 95 GLU A N 1
ATOM 743 C CA . GLU A 1 95 ? -3.591 -6.445 9.769 1.00 97.12 95 GLU A CA 1
ATOM 744 C C . GLU A 1 95 ? -4.397 -5.181 9.461 1.00 97.12 95 GLU A C 1
ATOM 746 O O . GLU A 1 95 ? -3.897 -4.064 9.613 1.00 97.12 95 GLU A O 1
ATOM 751 N N . ILE A 1 96 ? -5.660 -5.345 9.068 1.00 96.38 96 ILE A N 1
ATOM 752 C CA . ILE A 1 96 ? -6.585 -4.232 8.843 1.00 96.38 96 ILE A CA 1
ATOM 753 C C . ILE A 1 96 ? -6.856 -3.497 10.159 1.00 96.38 96 ILE A C 1
ATOM 755 O O . ILE A 1 96 ? -6.744 -2.268 10.202 1.00 96.38 96 ILE A O 1
ATOM 759 N N . ALA A 1 97 ? -7.157 -4.225 11.237 1.00 94.94 97 ALA A N 1
ATOM 760 C CA . ALA A 1 97 ? -7.379 -3.654 12.563 1.00 94.94 97 ALA A CA 1
ATOM 761 C C . ALA A 1 97 ? -6.129 -2.926 13.094 1.00 94.94 97 ALA A C 1
ATOM 763 O O . ALA A 1 97 ? -6.224 -1.785 13.560 1.00 94.94 97 ALA A O 1
ATOM 764 N N . ASP A 1 98 ? -4.948 -3.532 12.947 1.00 95.81 98 ASP A N 1
ATOM 765 C CA . ASP A 1 98 ? -3.666 -2.940 13.341 1.00 95.81 98 ASP A CA 1
ATOM 766 C C . ASP A 1 98 ? -3.399 -1.632 12.575 1.00 95.81 98 ASP A C 1
ATOM 768 O O . ASP A 1 98 ? -3.015 -0.613 13.163 1.00 95.81 98 ASP A O 1
ATOM 772 N N . PHE A 1 99 ? -3.666 -1.612 11.264 1.00 95.62 99 PHE A N 1
ATOM 773 C CA . PHE A 1 99 ? -3.522 -0.411 10.439 1.00 95.62 99 PHE A CA 1
ATOM 774 C C . PHE A 1 99 ? -4.480 0.706 10.879 1.00 95.62 99 PHE A C 1
ATOM 776 O O . PHE A 1 99 ? -4.085 1.876 10.957 1.00 95.62 99 PHE A O 1
ATOM 783 N N . GLN A 1 100 ? -5.736 0.372 11.185 1.00 94.44 100 GLN A N 1
ATOM 784 C CA . GLN A 1 100 ? -6.726 1.338 11.672 1.00 94.44 100 GLN A CA 1
ATOM 785 C C . GLN A 1 100 ? -6.315 1.943 13.018 1.00 94.44 100 GLN A C 1
ATOM 787 O O . GLN A 1 100 ? -6.398 3.164 13.195 1.00 94.44 100 GLN A O 1
ATOM 792 N N . LEU A 1 101 ? -5.824 1.115 13.945 1.00 94.00 101 LEU A N 1
ATOM 793 C CA . LEU A 1 101 ? -5.321 1.570 15.240 1.00 94.00 101 LEU A CA 1
ATOM 794 C C . LEU A 1 101 ? -4.132 2.522 15.066 1.00 94.00 101 LEU A C 1
ATOM 796 O O . LEU A 1 101 ? -4.119 3.610 15.650 1.00 94.00 101 LEU A O 1
ATOM 800 N N . PHE A 1 102 ? -3.174 2.160 14.209 1.00 91.06 102 PHE A N 1
ATOM 801 C CA . PHE A 1 102 ? -2.039 3.018 13.867 1.00 91.06 102 PHE A CA 1
ATOM 802 C C . PHE A 1 102 ? -2.494 4.383 13.329 1.00 91.06 102 PHE A C 1
ATOM 804 O O . PHE A 1 102 ? -2.006 5.424 13.782 1.00 91.06 102 PHE A O 1
ATOM 811 N N . LYS A 1 103 ? -3.461 4.400 12.402 1.00 89.25 103 LYS A N 1
ATOM 812 C CA . LYS A 1 103 ? -3.993 5.640 11.818 1.00 89.25 103 LYS A CA 1
ATOM 813 C C . LYS A 1 103 ? -4.659 6.524 12.875 1.00 89.25 103 LYS A C 1
ATOM 815 O O . LYS A 1 103 ? -4.334 7.708 12.969 1.00 89.25 103 LYS A O 1
ATOM 820 N N . LYS A 1 104 ? -5.502 5.939 13.731 1.00 90.19 104 LYS A N 1
ATOM 821 C CA . LYS A 1 104 ? -6.170 6.643 14.839 1.00 90.19 104 LYS A CA 1
ATOM 822 C C . LYS A 1 104 ? -5.165 7.270 15.809 1.00 90.19 104 LYS A C 1
ATOM 824 O O . LYS A 1 104 ? -5.363 8.397 16.259 1.00 90.19 104 LYS A O 1
ATOM 829 N N . ASN A 1 105 ? -4.073 6.571 16.114 1.00 90.81 105 ASN A N 1
ATOM 830 C CA . ASN A 1 105 ? -3.023 7.091 16.992 1.00 90.81 105 ASN A CA 1
ATOM 831 C C . ASN A 1 105 ? -2.270 8.268 16.351 1.00 90.81 105 ASN A C 1
ATOM 833 O O . ASN A 1 105 ? -2.043 9.277 17.019 1.00 90.81 105 ASN A O 1
ATOM 837 N N . LYS A 1 106 ? -1.966 8.196 15.048 1.00 86.12 106 LYS A N 1
ATOM 838 C CA . LYS A 1 106 ? -1.371 9.316 14.298 1.00 86.12 106 LYS A CA 1
ATOM 839 C C . LYS A 1 106 ? -2.265 10.557 14.270 1.00 86.12 106 LYS A C 1
ATOM 841 O O . LYS A 1 106 ? -1.764 11.673 14.354 1.00 86.12 106 LYS A O 1
ATOM 846 N N . GLU A 1 107 ? -3.576 10.380 14.137 1.00 85.56 107 GLU A N 1
ATOM 847 C CA . GLU A 1 107 ? -4.532 11.494 14.133 1.00 85.56 107 GLU A CA 1
ATOM 848 C C . GLU A 1 107 ? -4.626 12.184 15.497 1.00 85.56 107 GLU A C 1
ATOM 850 O O . GLU A 1 107 ? -4.725 13.408 15.546 1.00 85.56 107 GLU A O 1
ATOM 855 N N . LYS A 1 108 ? -4.538 11.426 16.597 1.00 81.94 108 LYS A N 1
ATOM 856 C CA . LYS A 1 108 ? -4.493 11.987 17.955 1.00 81.94 108 LYS A CA 1
ATOM 857 C C . LYS A 1 108 ? -3.240 12.831 18.190 1.00 81.94 108 LYS A C 1
ATOM 859 O O . LYS A 1 108 ? -3.347 13.918 18.735 1.00 81.94 108 LYS A O 1
ATOM 864 N N . GLN A 1 109 ? -2.078 12.367 17.730 1.00 76.00 109 GLN A N 1
ATOM 865 C CA . GLN A 1 109 ? -0.808 13.088 17.891 1.00 76.00 109 GLN A CA 1
ATOM 866 C C . GLN A 1 109 ? -0.751 14.417 17.127 1.00 76.00 109 GLN A C 1
ATOM 868 O O . GLN A 1 109 ? -0.003 15.294 17.519 1.00 76.00 109 GLN A O 1
ATOM 873 N N . LYS A 1 110 ? -1.531 14.584 16.049 1.00 73.06 110 LYS A N 1
ATOM 874 C CA . LYS A 1 110 ? -1.603 15.847 15.289 1.00 73.06 110 LYS A CA 1
ATOM 875 C C . LYS A 1 110 ? -2.496 16.917 15.927 1.00 73.06 110 LYS A C 1
ATOM 877 O O . LYS A 1 110 ? -2.530 18.035 15.427 1.00 73.06 110 LYS A O 1
ATOM 882 N N . ARG A 1 111 ? -3.304 16.548 16.924 1.00 68.81 111 ARG A N 1
ATOM 883 C CA . ARG A 1 111 ? -4.278 17.438 17.582 1.00 68.81 111 ARG A CA 1
ATOM 884 C C . ARG A 1 111 ? -3.778 17.986 18.920 1.00 68.81 111 ARG A C 1
ATOM 886 O O . ARG A 1 111 ? -4.462 18.828 19.492 1.00 68.81 111 ARG A O 1
ATOM 893 N N . ASN A 1 112 ? -2.636 17.489 19.386 1.00 53.75 112 ASN A N 1
ATOM 894 C CA . ASN A 1 112 ? -1.918 17.950 20.569 1.00 53.75 112 ASN A CA 1
ATOM 895 C C . ASN A 1 112 ? -0.719 18.784 20.125 1.00 53.75 112 ASN A C 1
ATOM 897 O O . ASN A 1 112 ? -0.346 19.693 20.891 1.00 53.75 112 ASN A O 1
#

Foldseek 3Di:
DDPVVQLLLLLLLLVLLVVLLVCCVVPPPDDPDPPDRCNDLVQLCVQLVHDSVVSVCSNLSNDDDDPSSSQSSQVSSVHHVVSSVVSSVVDDPVSSVVSVVVSVVVVVVVVD

Radius of gyration: 14.52 Å; chains: 1; bounding box: 45×31×35 Å

InterPro domains:
  IPR001387 Cro/C1-type, helix-turn-helix domain [PS50943] (42-84)
  IPR010982 Lambda repressor-like, DNA-binding domain superfamily [G3DSA:1.10.260.40] (35-89)

Secondary structure (DSSP, 8-state):
--HHHHHHHHHHHHHHHHHHHHHHHHS-S-SSS------SHHHHHHHTT--HHHHHHHHTT-SPPPHHHHHHHHHHTT--HHHHHHHHHT--HHHHHHHHHHHHHHHHHT--

Sequence (112 aa):
MDKTYHNHIQIKVAITLKKLLSENKTHPVNTNDEKEVLKSYEKIAIAADLRKATVNDIFNANTKSRIITLIAIVEALGFSMNVFGEIYGAVTEKEIADFQLFKKNKEKQKRN

Organism: NCBI:txid2745851

pLDDT: mean 86.77, std 14.5, range [44.97, 98.12]